Protein AF-A0A7W0TTX0-F1 (afdb_monomer_lite)

pLDDT: mean 85.65, std 11.22, range [47.81, 96.69]

Sequence (131 aa):
MADQRVHQLFAQMASGQIGRREFIKGATALGVSASALGLFLKAAPAAAQDATAPLVATPCAGDACGWSGVELTVQCIDDSVKIPWENVREEFEAATGATLNLVLDPIGEAFPKLLNDAATGSNQFDAAMIG

Structure (mmCIF, N/CA/C/O backbone):
data_AF-A0A7W0TTX0-F1
#
_entry.id   AF-A0A7W0TTX0-F1
#
loop_
_atom_site.group_PDB
_atom_site.id
_atom_site.type_symbol
_atom_site.label_atom_id
_atom_site.label_alt_id
_atom_site.label_comp_id
_atom_site.label_asym_id
_atom_site.label_entity_id
_atom_site.label_seq_id
_atom_site.pdbx_PDB_ins_code
_atom_site.Cartn_x
_atom_site.Cartn_y
_atom_site.Cartn_z
_atom_site.occupancy
_atom_site.B_iso_or_equiv
_atom_site.auth_seq_id
_atom_site.auth_comp_id
_atom_site.auth_asym_id
_atom_site.auth_atom_id
_atom_site.pdbx_PDB_model_num
ATOM 1 N N . MET A 1 1 ? 25.657 6.335 -41.012 1.00 49.25 1 MET A N 1
ATOM 2 C CA . MET A 1 1 ? 25.005 5.009 -40.998 1.00 49.25 1 MET A CA 1
ATOM 3 C C . MET A 1 1 ? 25.338 4.373 -39.669 1.00 49.25 1 MET A C 1
ATOM 5 O O . MET A 1 1 ? 26.518 4.208 -39.392 1.00 49.25 1 MET A O 1
ATOM 9 N N . ALA A 1 2 ? 24.349 4.135 -38.811 1.00 59.84 2 ALA A N 1
ATOM 10 C CA . ALA A 1 2 ? 24.598 3.397 -37.581 1.00 59.84 2 ALA A CA 1
ATOM 11 C C . ALA A 1 2 ? 24.935 1.939 -37.942 1.00 59.84 2 ALA A C 1
ATOM 13 O O . ALA A 1 2 ? 24.366 1.365 -38.870 1.00 59.84 2 ALA A O 1
ATOM 14 N N . ASP A 1 3 ? 25.949 1.401 -37.276 1.00 78.88 3 ASP A N 1
ATOM 15 C CA . ASP A 1 3 ? 26.506 0.074 -37.520 1.00 78.88 3 ASP A CA 1
ATOM 16 C C . ASP A 1 3 ? 25.417 -1.006 -37.370 1.00 78.88 3 ASP A C 1
ATOM 18 O O . ASP A 1 3 ? 24.689 -1.020 -36.372 1.00 78.88 3 ASP A O 1
ATOM 22 N N . GLN A 1 4 ? 25.295 -1.921 -38.341 1.00 84.06 4 GLN A N 1
ATOM 23 C CA . GLN A 1 4 ? 24.313 -3.018 -38.299 1.00 84.06 4 GLN A CA 1
ATOM 24 C C . GLN A 1 4 ? 24.405 -3.839 -37.005 1.00 84.06 4 GLN A C 1
ATOM 26 O O . GLN A 1 4 ? 23.388 -4.320 -36.507 1.00 84.06 4 GLN A O 1
ATOM 31 N N . ARG A 1 5 ? 25.599 -3.947 -36.417 1.00 87.50 5 ARG A N 1
ATOM 32 C CA . ARG A 1 5 ? 25.845 -4.673 -35.166 1.00 87.50 5 ARG A CA 1
ATOM 33 C C . ARG A 1 5 ? 25.203 -3.983 -33.964 1.00 87.50 5 ARG A C 1
ATOM 35 O O . ARG A 1 5 ? 24.673 -4.648 -33.080 1.00 87.50 5 ARG A O 1
ATOM 42 N N . VAL A 1 6 ? 25.180 -2.650 -33.950 1.00 87.38 6 VAL A N 1
ATOM 43 C CA . VAL A 1 6 ? 24.526 -1.867 -32.888 1.00 87.38 6 VAL A CA 1
ATOM 44 C C . VAL A 1 6 ? 23.008 -2.002 -32.988 1.00 87.38 6 VAL A C 1
ATOM 46 O O . VAL A 1 6 ? 22.338 -2.172 -31.972 1.00 87.38 6 VAL A O 1
ATOM 49 N N . HIS A 1 7 ? 22.464 -2.009 -34.208 1.00 88.25 7 HIS A N 1
ATOM 50 C CA . HIS A 1 7 ? 21.040 -2.262 -34.432 1.00 88.25 7 HIS A CA 1
ATOM 51 C C . HIS A 1 7 ? 20.617 -3.674 -34.013 1.00 88.25 7 HIS A C 1
ATOM 53 O O . HIS A 1 7 ? 19.546 -3.832 -33.432 1.00 88.25 7 HIS A O 1
ATOM 59 N N . GLN A 1 8 ? 21.457 -4.685 -34.249 1.00 90.38 8 GLN A N 1
ATOM 60 C CA . GLN A 1 8 ? 21.207 -6.049 -33.779 1.00 90.38 8 GLN A CA 1
ATOM 61 C C . GLN A 1 8 ? 21.207 -6.138 -32.250 1.00 90.38 8 GLN A C 1
ATOM 63 O O . GLN A 1 8 ? 20.272 -6.697 -31.684 1.00 90.38 8 GLN A O 1
ATOM 68 N N . LEU A 1 9 ? 22.191 -5.533 -31.575 1.00 90.25 9 LEU A N 1
ATOM 69 C CA . LEU A 1 9 ? 22.214 -5.466 -30.109 1.00 90.25 9 LEU A CA 1
ATOM 70 C C . LEU A 1 9 ? 20.982 -4.742 -29.553 1.00 90.25 9 LEU A C 1
ATOM 72 O O . LEU A 1 9 ? 20.397 -5.177 -28.565 1.00 90.25 9 LEU A O 1
ATOM 76 N N . PHE A 1 10 ? 20.556 -3.656 -30.200 1.00 89.50 10 PHE A N 1
ATOM 77 C CA . PHE A 1 10 ? 19.339 -2.951 -29.812 1.00 89.50 10 PHE A CA 1
ATOM 78 C C . PHE A 1 10 ? 18.087 -3.820 -30.001 1.00 89.50 10 PHE A C 1
ATOM 80 O O . PHE A 1 10 ? 17.252 -3.868 -29.105 1.00 89.50 10 PHE A O 1
ATOM 87 N N . ALA A 1 11 ? 17.966 -4.553 -31.112 1.00 88.00 11 ALA A N 1
ATOM 88 C CA . ALA A 1 11 ? 16.847 -5.468 -31.349 1.00 88.00 11 ALA A CA 1
ATOM 89 C C . ALA A 1 11 ? 16.814 -6.635 -30.342 1.00 88.00 11 ALA A C 1
ATOM 91 O O . ALA A 1 11 ? 15.743 -7.008 -29.862 1.00 88.00 11 ALA A O 1
ATOM 92 N N . GLN A 1 12 ? 17.976 -7.178 -29.968 1.00 87.88 12 GLN A N 1
ATOM 93 C CA . GLN A 1 12 ? 18.096 -8.189 -28.911 1.00 87.88 12 GLN A CA 1
ATOM 94 C C . GLN A 1 12 ? 17.672 -7.631 -27.547 1.00 87.88 12 GLN A C 1
ATOM 96 O O . GLN A 1 12 ? 16.969 -8.301 -26.795 1.00 87.88 12 GLN A O 1
ATOM 101 N N . MET A 1 13 ? 18.049 -6.387 -27.233 1.00 88.94 13 MET A N 1
ATOM 102 C CA . MET A 1 13 ? 17.619 -5.728 -25.997 1.00 88.94 13 MET A CA 1
ATOM 103 C C . MET A 1 13 ? 16.110 -5.450 -26.008 1.00 88.94 13 MET A C 1
ATOM 105 O O . MET A 1 13 ? 15.425 -5.719 -25.027 1.00 88.94 13 MET A O 1
ATOM 109 N N . ALA A 1 14 ? 15.574 -4.944 -27.120 1.00 84.81 14 ALA A N 1
ATOM 110 C CA . ALA A 1 14 ? 14.157 -4.616 -27.265 1.00 84.81 14 ALA A CA 1
ATOM 111 C C . ALA A 1 14 ? 13.244 -5.855 -27.235 1.00 84.81 14 ALA A C 1
ATOM 113 O O . ALA A 1 14 ? 12.092 -5.749 -26.830 1.00 84.81 14 ALA A O 1
ATOM 114 N N . SER A 1 15 ? 13.757 -7.021 -27.637 1.00 84.38 15 SER A N 1
ATOM 115 C CA . SER A 1 15 ? 13.057 -8.312 -27.563 1.00 84.38 15 SER A CA 1
ATOM 116 C C . SER A 1 15 ? 13.260 -9.058 -26.236 1.00 84.38 15 SER A C 1
ATOM 118 O O . SE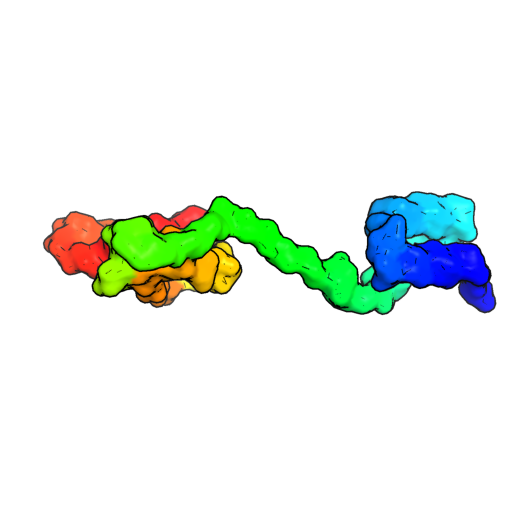R A 1 15 ? 12.756 -10.167 -26.086 1.00 84.38 15 SER A O 1
ATOM 120 N N . GLY A 1 16 ? 14.001 -8.482 -25.280 1.00 82.31 16 GLY A N 1
ATOM 121 C CA . GLY A 1 16 ? 14.261 -9.089 -23.970 1.00 82.31 16 GLY A CA 1
ATOM 122 C C . GLY A 1 16 ? 15.296 -10.222 -23.972 1.00 82.31 16 GLY A C 1
ATOM 123 O O . GLY A 1 16 ? 15.497 -10.863 -22.945 1.00 82.31 16 GLY A O 1
ATOM 124 N N . GLN A 1 17 ? 15.980 -10.470 -25.093 1.00 83.69 17 GLN A N 1
ATOM 125 C CA . GLN A 1 17 ? 17.017 -11.505 -25.199 1.00 83.69 17 GLN A CA 1
ATOM 126 C C . GLN A 1 17 ? 18.303 -11.135 -24.448 1.00 83.69 17 GLN A C 1
ATOM 128 O O . GLN A 1 17 ? 19.036 -12.019 -24.008 1.00 83.69 17 GLN A O 1
ATOM 133 N N . ILE A 1 18 ? 18.586 -9.836 -24.301 1.00 86.81 18 ILE A N 1
ATOM 134 C CA . ILE A 1 18 ? 19.699 -9.319 -23.496 1.00 86.81 18 ILE A CA 1
ATOM 135 C C . ILE A 1 18 ? 19.232 -8.176 -22.593 1.00 86.81 18 ILE A C 1
ATOM 137 O O . ILE A 1 18 ? 18.342 -7.402 -22.946 1.00 86.81 18 ILE A O 1
ATOM 141 N N . GLY A 1 19 ? 19.870 -8.039 -21.431 1.00 83.62 19 GLY A N 1
ATOM 142 C CA . GLY A 1 19 ? 19.617 -6.934 -20.513 1.00 83.62 19 GLY A CA 1
ATOM 143 C C . GLY A 1 19 ? 20.248 -5.614 -20.969 1.00 83.62 19 GLY A C 1
ATOM 144 O O . GLY A 1 19 ? 21.149 -5.562 -21.811 1.00 83.62 19 GLY A O 1
ATOM 145 N N . ARG A 1 20 ? 19.820 -4.507 -20.346 1.00 87.25 20 ARG A N 1
ATOM 146 C CA . ARG A 1 20 ? 20.392 -3.162 -20.577 1.00 87.25 20 ARG A CA 1
ATOM 147 C C . ARG A 1 20 ? 21.899 -3.114 -20.317 1.00 87.25 20 ARG A C 1
ATOM 149 O O . ARG A 1 20 ? 22.626 -2.404 -21.005 1.00 87.25 20 ARG A O 1
ATOM 156 N N . ARG A 1 21 ? 22.376 -3.866 -19.321 1.00 88.19 21 ARG A N 1
ATOM 157 C CA . ARG A 1 21 ? 23.796 -3.928 -18.951 1.00 88.19 21 ARG A CA 1
ATOM 158 C C . ARG A 1 21 ? 24.620 -4.605 -20.046 1.00 88.19 21 ARG A C 1
ATOM 160 O O . ARG A 1 21 ? 25.693 -4.115 -20.389 1.00 88.19 21 ARG A O 1
ATOM 167 N N . GLU A 1 22 ? 24.113 -5.698 -20.601 1.00 88.44 22 GLU A N 1
ATOM 168 C CA . GLU A 1 22 ? 24.711 -6.449 -21.704 1.00 88.44 22 GLU A CA 1
ATOM 169 C C . GLU A 1 22 ? 24.727 -5.613 -22.990 1.00 88.44 22 GLU A C 1
ATOM 171 O O . GLU A 1 22 ? 25.762 -5.540 -23.652 1.00 88.44 22 GLU A O 1
ATOM 176 N N . PHE A 1 23 ? 23.638 -4.893 -23.283 1.00 90.94 23 PHE A N 1
ATOM 177 C CA . PHE A 1 23 ? 23.583 -3.938 -24.393 1.00 90.94 23 PHE A CA 1
ATOM 178 C C . PHE A 1 23 ? 24.650 -2.843 -24.268 1.00 90.94 23 PHE A C 1
ATOM 180 O O . PHE A 1 23 ? 25.407 -2.623 -25.211 1.00 90.94 23 PHE A O 1
ATOM 187 N N . ILE A 1 24 ? 24.757 -2.186 -23.104 1.00 91.44 24 ILE A N 1
ATOM 188 C CA . ILE A 1 24 ? 25.748 -1.121 -22.876 1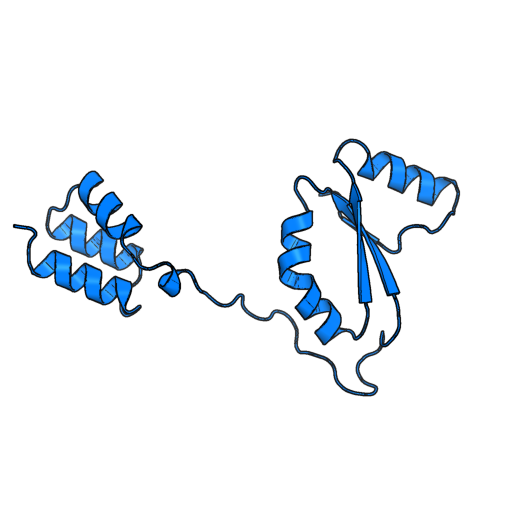.00 91.44 24 ILE A CA 1
ATOM 189 C C . ILE A 1 24 ? 27.166 -1.654 -23.095 1.00 91.44 24 ILE A C 1
ATOM 191 O O . ILE A 1 24 ? 27.939 -1.019 -23.802 1.00 91.44 24 ILE A O 1
ATOM 195 N N . LYS A 1 25 ? 27.497 -2.832 -22.549 1.00 92.94 25 LYS A N 1
ATOM 196 C CA . LYS A 1 25 ? 28.815 -3.463 -22.737 1.00 92.94 25 LYS A CA 1
ATOM 197 C C . LYS A 1 25 ? 29.115 -3.767 -24.207 1.00 92.94 25 LYS A C 1
ATOM 199 O O . LYS A 1 25 ? 30.221 -3.505 -24.670 1.00 92.94 25 LYS A O 1
ATOM 204 N N . GLY A 1 26 ? 28.148 -4.323 -24.938 1.00 90.94 26 GLY A N 1
ATOM 205 C CA . GLY A 1 26 ? 28.317 -4.646 -26.356 1.00 90.94 26 GLY A CA 1
ATOM 206 C C . GLY A 1 26 ? 28.452 -3.396 -27.225 1.00 90.94 26 GLY A C 1
ATOM 207 O O . GLY A 1 26 ? 29.320 -3.322 -28.088 1.00 90.94 26 GLY A O 1
ATOM 208 N N . ALA A 1 27 ? 27.636 -2.378 -26.969 1.00 89.69 27 ALA A N 1
ATOM 209 C CA . ALA A 1 27 ? 27.636 -1.153 -27.750 1.00 89.69 27 ALA A CA 1
ATOM 210 C C . ALA A 1 27 ? 28.865 -0.266 -27.460 1.00 89.69 27 ALA A C 1
ATOM 212 O O . ALA A 1 27 ? 29.419 0.308 -28.397 1.00 89.69 27 ALA A O 1
ATOM 213 N N . THR A 1 28 ? 29.374 -0.209 -26.222 1.00 89.94 28 THR A N 1
ATOM 214 C CA . THR A 1 28 ? 30.660 0.463 -25.948 1.00 89.94 28 THR A CA 1
ATOM 215 C C . THR A 1 28 ? 31.836 -0.258 -26.603 1.00 89.94 28 THR A C 1
ATOM 217 O O . THR A 1 28 ? 32.714 0.407 -27.148 1.00 89.94 28 THR A O 1
ATOM 220 N N . ALA A 1 29 ? 31.835 -1.597 -26.633 1.00 91.88 29 ALA A N 1
ATOM 221 C CA . ALA A 1 29 ? 32.851 -2.380 -27.344 1.00 91.88 29 ALA A CA 1
ATOM 222 C C . ALA A 1 29 ? 32.840 -2.133 -28.866 1.00 91.88 29 ALA A C 1
ATOM 224 O O . ALA A 1 29 ? 33.873 -2.250 -29.521 1.00 91.88 29 ALA A O 1
ATOM 225 N N . LEU A 1 30 ? 31.690 -1.740 -29.423 1.00 90.19 30 LEU A N 1
ATOM 226 C CA . LEU A 1 30 ? 31.536 -1.317 -30.819 1.00 90.19 30 LEU A CA 1
ATOM 227 C C . LEU A 1 30 ? 31.844 0.175 -31.047 1.00 90.19 30 LEU A C 1
ATOM 229 O O . LEU A 1 30 ? 31.660 0.674 -32.155 1.00 90.19 30 LEU A O 1
ATOM 233 N N . GLY A 1 31 ? 32.311 0.895 -30.022 1.00 88.25 31 GLY A N 1
ATOM 234 C CA . GLY A 1 31 ? 32.695 2.304 -30.123 1.00 88.25 31 GLY A CA 1
ATOM 235 C C . GLY A 1 31 ? 31.522 3.288 -30.095 1.00 88.25 31 GLY A C 1
ATOM 236 O O . GLY A 1 31 ? 31.681 4.440 -30.500 1.00 88.25 31 GLY A O 1
ATOM 237 N N . VAL A 1 32 ? 30.341 2.870 -29.629 1.00 90.56 32 VAL A N 1
ATOM 238 C CA . VAL A 1 32 ? 29.184 3.765 -29.485 1.00 90.56 32 VAL A CA 1
ATOM 239 C C . VAL A 1 32 ? 29.425 4.745 -28.337 1.00 90.56 32 VAL A C 1
ATOM 241 O O . VAL A 1 32 ? 29.757 4.353 -27.218 1.00 90.56 32 VAL A O 1
ATOM 244 N N . SER A 1 33 ? 29.231 6.037 -28.606 1.00 88.38 33 SER A N 1
ATOM 245 C CA . SER A 1 33 ? 29.368 7.085 -27.593 1.00 88.38 33 SER A CA 1
ATOM 246 C C . SER A 1 33 ? 28.251 7.025 -26.547 1.00 88.38 33 SER A C 1
ATOM 248 O O . SER A 1 33 ? 27.133 6.588 -26.826 1.00 88.38 33 SER A O 1
ATOM 250 N N . ALA A 1 34 ? 28.517 7.550 -25.349 1.00 85.12 34 ALA A N 1
ATOM 251 C CA . ALA A 1 34 ? 27.524 7.636 -24.275 1.00 85.12 34 ALA A CA 1
ATOM 252 C C . ALA A 1 34 ? 26.242 8.379 -24.700 1.00 85.12 34 ALA A C 1
ATOM 254 O O . ALA A 1 34 ? 25.135 7.976 -24.343 1.00 85.12 34 ALA A O 1
ATOM 255 N N . SER A 1 35 ? 26.374 9.427 -25.518 1.00 84.94 35 SER A N 1
ATOM 256 C CA . SER A 1 35 ? 25.239 10.191 -26.045 1.00 84.94 35 SER A CA 1
ATOM 257 C C . SER A 1 35 ? 24.360 9.348 -26.974 1.00 84.94 35 SER A C 1
ATOM 259 O O . SER A 1 35 ? 23.136 9.398 -26.879 1.00 84.94 35 SER A O 1
ATOM 261 N N . ALA A 1 36 ? 24.973 8.535 -27.840 1.00 84.19 36 ALA A N 1
ATOM 262 C CA . ALA A 1 36 ? 24.248 7.633 -28.730 1.00 84.19 36 ALA A CA 1
ATOM 263 C C . ALA A 1 36 ? 23.602 6.469 -27.960 1.00 84.19 36 ALA A C 1
ATOM 265 O O . ALA A 1 36 ? 22.450 6.133 -28.229 1.00 84.19 36 ALA A O 1
ATOM 266 N N . LEU A 1 37 ? 24.280 5.915 -26.947 1.00 85.69 37 LEU A N 1
ATOM 267 C CA . LEU A 1 37 ? 23.690 4.929 -26.030 1.00 85.69 37 LEU A CA 1
ATOM 268 C C . LEU A 1 37 ? 22.417 5.466 -25.369 1.00 85.69 37 LEU A C 1
ATOM 270 O O . LEU A 1 37 ? 21.415 4.758 -25.312 1.00 85.69 37 LEU A O 1
ATOM 274 N N . GLY A 1 38 ? 22.433 6.725 -24.923 1.00 83.62 38 GLY A N 1
ATOM 275 C CA . GLY A 1 38 ? 21.266 7.375 -24.330 1.00 83.62 38 GLY A CA 1
ATOM 276 C C . GLY A 1 38 ? 20.061 7.450 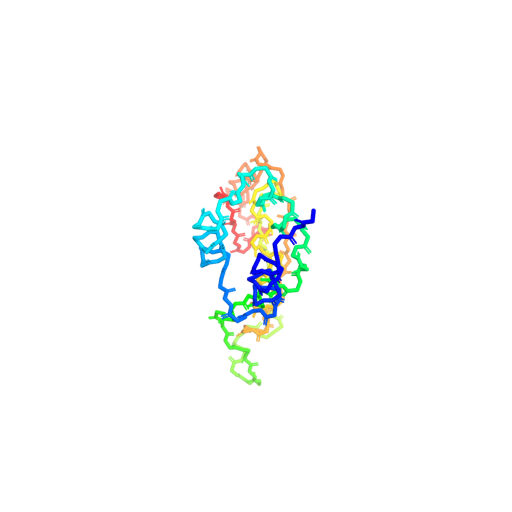-25.273 1.00 83.62 38 GLY A C 1
ATOM 277 O O . GLY A 1 38 ? 18.929 7.285 -24.824 1.00 83.62 38 GLY A O 1
ATOM 278 N N . LEU A 1 39 ? 20.286 7.640 -26.578 1.00 85.69 39 LEU A N 1
ATOM 279 C CA . LEU A 1 39 ? 19.217 7.641 -27.582 1.00 85.69 39 LEU A CA 1
ATOM 280 C C . LEU A 1 39 ? 18.625 6.241 -27.784 1.00 85.69 39 LEU A C 1
ATOM 282 O O . LEU A 1 39 ? 17.405 6.101 -27.806 1.00 85.69 39 LEU A O 1
ATOM 286 N N . PHE A 1 40 ? 19.463 5.202 -27.857 1.00 84.00 40 PHE A N 1
ATOM 287 C CA . PHE A 1 40 ? 18.987 3.817 -27.952 1.00 84.00 40 PHE A CA 1
ATOM 288 C C . PHE A 1 40 ? 18.225 3.384 -26.697 1.00 84.00 40 PHE A C 1
ATOM 290 O O . PHE A 1 40 ? 17.155 2.797 -26.800 1.00 84.00 40 PHE A O 1
ATOM 297 N N . LEU A 1 41 ? 18.722 3.717 -25.506 1.00 83.88 41 LEU A N 1
ATOM 298 C CA . LEU A 1 41 ? 18.052 3.366 -24.252 1.00 83.88 41 LEU A CA 1
ATOM 299 C C . LEU A 1 41 ? 16.696 4.068 -24.095 1.00 83.88 41 LEU A C 1
ATOM 301 O O . LEU A 1 41 ? 15.772 3.463 -23.563 1.00 83.88 41 LEU A O 1
ATOM 305 N N . LYS A 1 42 ? 16.561 5.307 -24.587 1.00 81.25 42 LYS A N 1
ATOM 306 C CA . LYS A 1 42 ? 15.273 6.021 -24.637 1.00 81.25 42 LYS A CA 1
ATOM 307 C C . LYS A 1 42 ? 14.312 5.466 -25.689 1.00 81.25 42 LYS A C 1
ATOM 309 O O . LYS A 1 42 ? 13.108 5.569 -25.507 1.00 81.25 42 LYS A O 1
ATOM 314 N N . ALA A 1 43 ? 14.834 4.916 -26.784 1.00 77.50 43 ALA A N 1
ATOM 315 C CA . ALA A 1 43 ? 14.035 4.320 -27.854 1.00 77.50 43 ALA A CA 1
ATOM 316 C C . ALA A 1 43 ? 13.573 2.886 -27.541 1.00 77.50 43 ALA A C 1
ATOM 318 O O . ALA A 1 43 ? 12.748 2.341 -28.274 1.00 77.50 43 ALA A O 1
ATOM 319 N N . ALA A 1 44 ? 14.110 2.257 -26.490 1.00 67.06 44 ALA A N 1
ATOM 320 C CA . ALA A 1 44 ? 13.671 0.938 -26.057 1.00 67.06 44 ALA A CA 1
ATOM 321 C C . ALA A 1 44 ? 12.188 1.001 -25.639 1.00 67.06 44 ALA A C 1
ATOM 323 O O . ALA A 1 44 ? 11.838 1.845 -24.810 1.00 67.06 44 ALA A O 1
ATOM 324 N N . PRO A 1 45 ? 11.312 0.142 -26.192 1.00 58.53 45 PRO A N 1
ATOM 325 C CA . PRO A 1 45 ? 9.896 0.173 -25.859 1.00 58.53 45 PRO A CA 1
ATOM 326 C C . PRO A 1 45 ? 9.701 -0.099 -24.365 1.00 58.53 45 PRO A C 1
ATOM 328 O O . PRO A 1 45 ? 10.307 -1.015 -23.803 1.00 58.53 45 PRO A O 1
ATOM 331 N N . ALA A 1 46 ? 8.822 0.686 -23.737 1.00 54.69 46 ALA A N 1
ATOM 332 C CA . ALA A 1 46 ? 8.459 0.578 -22.322 1.00 54.69 46 ALA A CA 1
ATOM 333 C C . ALA A 1 46 ? 7.973 -0.828 -21.916 1.00 54.69 46 ALA A C 1
ATOM 335 O O . ALA A 1 46 ? 8.029 -1.165 -20.742 1.00 54.69 46 ALA A O 1
ATOM 336 N N . ALA A 1 47 ? 7.602 -1.680 -22.879 1.00 52.31 47 ALA A N 1
ATOM 337 C CA . ALA A 1 47 ? 7.273 -3.088 -22.659 1.00 52.31 47 ALA A CA 1
ATOM 338 C C . ALA A 1 47 ? 8.409 -3.895 -21.992 1.00 52.31 47 ALA A C 1
ATOM 340 O O . ALA A 1 47 ? 8.138 -4.815 -21.235 1.00 52.31 47 ALA A O 1
ATOM 341 N N . ALA A 1 48 ? 9.685 -3.535 -22.196 1.00 47.81 48 ALA A N 1
ATOM 342 C CA . ALA A 1 48 ? 10.807 -4.164 -21.478 1.00 47.81 48 ALA A CA 1
ATOM 343 C C . ALA A 1 48 ? 11.000 -3.622 -20.042 1.00 47.81 48 ALA A C 1
ATOM 345 O O . ALA A 1 48 ? 11.894 -4.065 -19.321 1.00 47.81 48 ALA A O 1
ATOM 346 N N . GLN A 1 49 ? 10.205 -2.627 -19.637 1.00 51.41 49 GLN A N 1
ATOM 347 C CA . GLN A 1 49 ? 10.077 -2.155 -18.254 1.00 51.41 49 GLN A CA 1
ATOM 348 C C . GLN A 1 49 ? 8.793 -2.644 -17.590 1.00 51.41 49 GLN A C 1
ATOM 350 O O . GLN A 1 49 ? 8.608 -2.380 -16.407 1.00 51.41 49 GLN A O 1
ATOM 355 N N . ASP A 1 50 ? 7.959 -3.379 -18.323 1.00 50.12 50 ASP A N 1
ATOM 356 C CA . ASP A 1 50 ? 6.749 -4.015 -17.819 1.00 50.12 50 ASP A CA 1
ATOM 357 C C . ASP A 1 50 ? 7.131 -5.332 -17.128 1.00 50.12 50 ASP A C 1
ATOM 359 O O . ASP A 1 50 ? 6.735 -6.435 -17.500 1.00 50.12 50 ASP A O 1
ATOM 363 N N . ALA A 1 51 ? 8.027 -5.231 -16.146 1.00 56.97 51 ALA A N 1
ATOM 364 C CA . ALA A 1 51 ? 8.179 -6.296 -15.179 1.00 56.97 51 ALA A CA 1
ATOM 365 C C . ALA A 1 51 ? 6.908 -6.254 -14.335 1.00 56.97 51 ALA A C 1
ATOM 367 O O . ALA A 1 51 ? 6.789 -5.396 -13.461 1.00 56.97 51 ALA A O 1
ATOM 368 N N . THR A 1 52 ? 5.950 -7.140 -14.623 1.00 61.62 52 THR A N 1
ATOM 369 C CA . THR A 1 52 ? 4.839 -7.407 -13.707 1.00 61.62 52 THR A CA 1
ATOM 370 C C . THR A 1 52 ? 5.443 -7.567 -12.318 1.00 61.62 52 THR A C 1
ATOM 372 O O . THR A 1 52 ? 6.350 -8.389 -12.137 1.00 61.62 52 THR A O 1
ATOM 375 N N . ALA A 1 53 ? 5.026 -6.718 -11.375 1.00 63.28 53 ALA A N 1
ATOM 376 C CA . ALA A 1 53 ? 5.554 -6.771 -10.023 1.00 63.28 53 ALA A CA 1
ATOM 377 C C . ALA A 1 53 ? 5.375 -8.206 -9.498 1.00 63.28 53 ALA A C 1
ATOM 379 O O . ALA A 1 53 ? 4.312 -8.800 -9.709 1.00 63.28 53 ALA A O 1
ATOM 380 N N . PRO A 1 54 ? 6.417 -8.816 -8.910 1.00 67.88 54 PRO A N 1
ATOM 381 C CA . PRO A 1 54 ? 6.290 -10.163 -8.391 1.00 67.88 54 PRO A CA 1
ATOM 382 C C . PRO A 1 54 ? 5.238 -10.156 -7.283 1.00 67.88 54 PRO A C 1
ATOM 384 O O . PRO A 1 54 ? 5.356 -9.374 -6.342 1.00 67.88 54 PRO A O 1
ATOM 387 N N . LEU A 1 55 ? 4.247 -11.041 -7.399 1.00 72.56 55 LEU A N 1
ATOM 388 C CA . LEU A 1 55 ? 3.293 -11.285 -6.322 1.00 72.56 55 LEU A CA 1
ATOM 389 C C . LEU A 1 55 ? 4.071 -11.744 -5.083 1.00 72.56 55 LEU A C 1
ATOM 391 O O . LEU A 1 55 ? 4.840 -12.709 -5.132 1.00 72.56 55 LEU A O 1
ATOM 395 N N . VAL A 1 56 ? 3.885 -11.026 -3.988 1.00 76.25 56 VAL A N 1
ATOM 396 C CA . VAL A 1 56 ? 4.430 -11.295 -2.658 1.00 76.25 56 VAL A CA 1
ATOM 397 C C . VAL A 1 56 ? 3.473 -12.124 -1.793 1.00 76.25 56 VAL A C 1
ATOM 399 O O . VAL A 1 56 ? 3.920 -12.728 -0.817 1.00 76.25 56 VAL A O 1
ATOM 402 N N . ALA A 1 57 ? 2.196 -12.228 -2.165 1.00 83.19 57 ALA A N 1
ATOM 403 C CA . ALA A 1 57 ? 1.169 -13.006 -1.487 1.00 83.19 57 ALA A CA 1
ATOM 404 C C . ALA A 1 57 ? 0.261 -13.767 -2.471 1.00 83.19 57 ALA A C 1
ATOM 406 O O . ALA A 1 57 ? 0.008 -13.352 -3.601 1.00 83.19 57 ALA A O 1
ATOM 407 N N . THR A 1 58 ? -0.244 -14.921 -2.024 1.00 85.19 58 THR A N 1
ATOM 408 C CA . THR A 1 58 ? -1.253 -15.689 -2.771 1.00 85.19 58 THR A CA 1
ATOM 409 C C . THR A 1 58 ? -2.652 -15.240 -2.345 1.00 85.19 58 THR A C 1
ATOM 411 O O . THR A 1 58 ? -2.875 -15.089 -1.143 1.00 85.19 58 THR A O 1
ATOM 414 N N . PRO A 1 59 ? -3.599 -15.041 -3.285 1.00 88.25 59 PRO A N 1
ATOM 415 C CA . PRO A 1 59 ? -4.983 -14.740 -2.940 1.00 88.25 59 PRO A CA 1
ATOM 416 C C . PRO A 1 59 ? -5.591 -15.816 -2.038 1.00 88.25 59 PRO A C 1
ATOM 418 O O . PRO A 1 59 ? -5.383 -17.013 -2.264 1.00 88.25 59 PRO A O 1
ATOM 421 N N . CYS A 1 60 ? -6.360 -15.402 -1.036 1.00 87.62 60 CYS A N 1
ATOM 422 C CA . CYS A 1 60 ? -7.119 -16.327 -0.205 1.00 87.62 60 CYS A CA 1
ATOM 423 C C . CYS A 1 60 ? -8.409 -16.760 -0.926 1.00 87.62 60 CYS A C 1
ATOM 425 O O . CYS A 1 60 ? -8.863 -16.120 -1.876 1.00 87.62 60 CYS A O 1
ATOM 427 N N . ALA A 1 61 ? -9.017 -17.867 -0.488 1.00 83.06 61 ALA A N 1
ATOM 428 C CA . ALA A 1 61 ? -10.293 -18.335 -1.026 1.00 83.06 61 ALA A CA 1
ATOM 429 C C . ALA A 1 61 ? -11.173 -18.969 0.061 1.00 83.06 61 ALA A C 1
ATOM 431 O O . ALA A 1 61 ? -10.690 -19.740 0.893 1.00 83.06 61 ALA A O 1
ATOM 432 N N . GLY A 1 62 ? -12.478 -18.682 0.012 1.00 74.94 62 GLY A N 1
ATOM 433 C CA . GLY A 1 62 ? -13.470 -19.228 0.943 1.00 74.94 62 GLY A CA 1
ATOM 434 C C . GLY A 1 62 ? -13.162 -18.881 2.402 1.00 74.94 62 GLY A C 1
ATOM 435 O O . GLY A 1 62 ? -12.687 -17.787 2.700 1.00 74.94 62 GLY A O 1
ATOM 436 N N . ASP A 1 63 ? -13.373 -19.839 3.302 1.00 71.38 63 ASP A N 1
ATOM 437 C CA . ASP A 1 63 ? -13.168 -19.666 4.748 1.00 71.38 63 ASP A CA 1
ATOM 438 C C . ASP A 1 63 ? -11.693 -19.434 5.146 1.00 71.38 63 ASP A C 1
ATOM 440 O O . ASP A 1 63 ? -11.399 -19.154 6.306 1.00 71.38 63 ASP A O 1
ATOM 444 N N . ALA A 1 64 ? -10.748 -19.534 4.199 1.00 73.25 64 ALA A N 1
ATOM 445 C CA . ALA A 1 64 ? -9.345 -19.193 4.429 1.00 73.25 64 ALA A CA 1
ATOM 446 C C . ALA A 1 64 ? -9.089 -17.671 4.446 1.00 73.25 64 ALA A C 1
ATOM 448 O O . ALA A 1 64 ? -8.043 -17.238 4.932 1.00 73.25 64 ALA A O 1
ATOM 449 N N . CYS A 1 65 ? -10.025 -16.856 3.944 1.00 83.06 65 CYS A N 1
ATOM 450 C CA . CYS A 1 65 ? -9.960 -15.396 4.028 1.00 83.06 65 CYS A CA 1
ATOM 451 C C . CYS A 1 65 ? -10.400 -14.919 5.420 1.00 83.06 65 CYS A C 1
ATOM 453 O O . CYS A 1 65 ? -11.538 -14.494 5.618 1.00 83.06 65 CYS A O 1
ATOM 455 N N . GLY A 1 66 ? -9.495 -14.996 6.400 1.00 82.38 66 GLY A N 1
ATOM 456 C CA . GLY A 1 66 ? -9.794 -14.705 7.811 1.00 82.38 66 GLY A CA 1
ATOM 457 C C . GLY A 1 66 ? -10.278 -13.280 8.113 1.00 82.38 66 GLY A C 1
ATOM 458 O O . GLY A 1 66 ? -10.757 -13.036 9.217 1.00 82.38 66 GLY A O 1
ATOM 459 N N . TRP A 1 67 ? -10.177 -12.359 7.150 1.00 90.44 67 TRP A N 1
ATOM 460 C CA . TRP A 1 67 ? -10.574 -10.954 7.287 1.00 90.44 67 TRP A CA 1
ATOM 461 C C . TRP A 1 67 ? -11.672 -10.550 6.293 1.00 90.44 67 TRP A C 1
ATOM 463 O O . TRP A 1 67 ? -11.906 -9.363 6.077 1.00 90.44 67 TRP A O 1
ATOM 473 N N . SER A 1 68 ? -12.358 -11.526 5.688 1.00 91.19 68 SER A N 1
ATOM 474 C CA . SER A 1 68 ? -13.453 -11.272 4.748 1.00 91.19 68 SER A CA 1
ATOM 475 C C . SER A 1 68 ? -14.528 -10.370 5.361 1.00 91.19 68 SER A C 1
ATOM 477 O O . SER A 1 68 ? -15.125 -10.709 6.382 1.00 91.19 68 SER A O 1
ATOM 479 N N . GLY A 1 69 ? -14.812 -9.243 4.704 1.00 88.06 69 GLY A N 1
ATOM 480 C CA . GLY A 1 69 ? -15.821 -8.272 5.146 1.00 88.06 69 GLY A CA 1
ATOM 481 C C . GLY A 1 69 ? -15.363 -7.327 6.261 1.00 88.06 69 GLY A C 1
ATOM 482 O O . GLY A 1 69 ? -16.178 -6.556 6.763 1.00 88.06 69 GLY A O 1
ATOM 483 N N . VAL A 1 70 ? -14.086 -7.371 6.649 1.00 93.75 70 VAL A N 1
ATOM 484 C CA . VAL A 1 70 ? -13.479 -6.378 7.541 1.00 93.75 70 VAL A CA 1
ATOM 485 C C . VAL A 1 70 ? -12.994 -5.194 6.711 1.00 93.75 70 VAL A C 1
ATOM 487 O O . VAL A 1 70 ? -12.255 -5.369 5.742 1.00 93.75 70 VAL A O 1
ATOM 490 N N . GLU A 1 71 ? -13.382 -3.987 7.111 1.00 95.56 71 GLU A N 1
ATOM 491 C CA . GLU A 1 71 ? -12.801 -2.749 6.595 1.00 95.56 71 GLU A CA 1
ATOM 492 C C . GLU A 1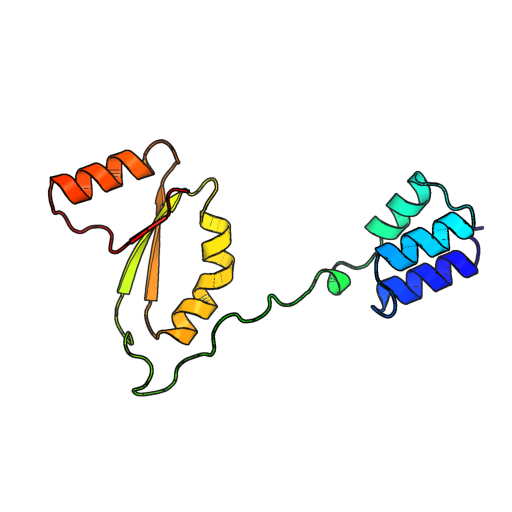 71 ? -11.688 -2.286 7.535 1.00 95.56 71 GLU A C 1
ATOM 494 O O . GLU A 1 71 ? -11.892 -2.213 8.745 1.00 95.56 71 GLU A O 1
ATOM 499 N N . LEU A 1 72 ? -10.517 -1.986 6.977 1.00 95.31 72 LEU A N 1
ATOM 500 C CA . LEU A 1 72 ? -9.355 -1.486 7.706 1.00 95.31 72 LEU A CA 1
ATOM 501 C C . LEU A 1 72 ? -9.048 -0.062 7.253 1.00 95.31 72 LEU A C 1
ATOM 503 O O . LEU A 1 72 ? -8.785 0.175 6.073 1.00 95.31 72 LEU A O 1
ATOM 507 N N . THR A 1 73 ? -9.039 0.881 8.186 1.00 96.69 73 THR A N 1
ATOM 508 C CA . THR A 1 73 ? -8.699 2.281 7.935 1.00 96.69 73 THR A CA 1
ATOM 509 C C . THR A 1 73 ? -7.233 2.526 8.266 1.00 96.69 73 THR A C 1
ATOM 511 O O . THR A 1 73 ? -6.823 2.471 9.424 1.00 96.69 73 THR A O 1
ATOM 514 N N . VAL A 1 74 ? -6.426 2.809 7.245 1.00 95.38 74 VAL A N 1
ATOM 515 C CA . VAL A 1 74 ? -4.980 2.997 7.378 1.00 95.38 74 VAL A CA 1
ATOM 516 C C . VAL A 1 74 ? -4.595 4.425 7.024 1.00 95.38 74 VAL A C 1
ATOM 518 O O . VAL A 1 74 ? -4.852 4.900 5.919 1.00 95.38 74 VAL A O 1
ATOM 521 N N . GLN A 1 75 ? -3.932 5.107 7.952 1.00 95.75 75 GLN A N 1
ATOM 522 C CA . GLN A 1 75 ? -3.356 6.422 7.698 1.00 95.75 75 GLN A CA 1
ATOM 523 C C . GLN A 1 75 ? -2.016 6.287 6.963 1.00 95.75 75 GLN A C 1
ATOM 525 O O . GLN A 1 75 ? -1.159 5.492 7.362 1.00 95.75 75 GLN A O 1
ATOM 530 N N . CYS A 1 76 ? -1.781 7.097 5.932 1.00 94.44 76 CYS A N 1
ATOM 531 C CA . CYS A 1 76 ? -0.458 7.219 5.327 1.00 94.44 76 CYS A CA 1
ATOM 532 C C . CYS A 1 76 ? -0.144 8.639 4.853 1.00 94.44 76 CYS A C 1
ATOM 534 O O . CYS A 1 76 ? -1.036 9.446 4.593 1.00 94.44 76 CYS A O 1
ATOM 536 N N . ILE A 1 77 ? 1.150 8.926 4.710 1.00 93.38 77 ILE A N 1
ATOM 537 C CA . ILE A 1 77 ? 1.623 10.202 4.169 1.00 93.38 77 ILE A CA 1
ATOM 538 C C . ILE A 1 77 ? 1.399 10.234 2.650 1.00 93.38 77 ILE A C 1
ATOM 540 O O . ILE A 1 77 ? 1.950 9.396 1.929 1.00 93.38 77 ILE A O 1
ATOM 544 N N . ASP A 1 78 ? 0.644 11.221 2.164 1.00 90.75 78 ASP A N 1
ATOM 545 C CA . ASP A 1 78 ? 0.335 11.384 0.732 1.00 90.75 78 ASP A CA 1
ATOM 546 C C . ASP A 1 78 ? 1.610 11.602 -0.105 1.00 90.75 78 ASP A C 1
ATOM 548 O O . ASP A 1 78 ? 1.812 10.962 -1.135 1.00 90.75 78 ASP A O 1
ATOM 552 N N . ASP A 1 79 ? 2.524 12.435 0.400 1.00 83.06 79 ASP A N 1
ATOM 553 C CA . ASP A 1 79 ? 3.707 12.903 -0.334 1.00 83.06 79 ASP A CA 1
ATOM 554 C C . ASP A 1 79 ? 4.799 11.838 -0.555 1.00 83.06 79 ASP A C 1
ATOM 556 O O . ASP A 1 79 ? 5.629 11.988 -1.454 1.00 83.06 79 ASP A O 1
ATOM 560 N N . SER A 1 80 ? 4.854 10.784 0.268 1.00 80.50 80 SER A N 1
ATOM 561 C CA . SER A 1 80 ? 5.972 9.821 0.245 1.00 80.50 80 SER A CA 1
ATOM 562 C C . SER A 1 80 ? 5.578 8.352 0.382 1.00 80.50 80 SER A C 1
ATOM 564 O O . SER A 1 80 ? 6.301 7.490 -0.116 1.00 80.50 80 SER A O 1
ATOM 566 N N . VAL A 1 81 ? 4.445 8.043 1.018 1.00 85.81 81 VAL A N 1
ATOM 567 C CA . VAL A 1 81 ? 4.100 6.670 1.441 1.00 85.81 81 VAL A CA 1
ATOM 568 C C . VAL A 1 81 ? 2.906 6.095 0.680 1.00 85.81 81 VAL A C 1
ATOM 570 O O . VAL A 1 81 ? 2.692 4.884 0.667 1.00 85.81 81 VAL A O 1
ATOM 573 N N . LYS A 1 82 ? 2.150 6.936 -0.024 1.00 87.06 82 LYS A N 1
ATOM 574 C CA . LYS A 1 82 ? 0.997 6.510 -0.821 1.00 87.06 82 LYS A CA 1
ATOM 575 C C . LYS A 1 82 ? 1.339 5.513 -1.930 1.00 87.06 82 LYS A C 1
ATOM 577 O O . LYS A 1 82 ? 0.620 4.535 -2.106 1.00 87.06 82 LYS A O 1
ATOM 582 N N . ILE A 1 83 ? 2.431 5.743 -2.662 1.00 87.69 83 ILE A N 1
ATOM 583 C CA . ILE A 1 83 ? 2.792 4.940 -3.844 1.00 87.69 83 ILE A CA 1
ATOM 584 C C . ILE A 1 83 ? 2.930 3.441 -3.504 1.00 87.69 83 ILE A C 1
ATOM 586 O O . ILE A 1 83 ? 2.352 2.622 -4.217 1.00 87.69 83 ILE A O 1
ATOM 590 N N . PRO A 1 84 ? 3.645 3.036 -2.431 1.00 85.94 84 PRO A N 1
ATOM 591 C CA . PRO A 1 84 ? 3.644 1.648 -1.976 1.00 85.94 84 PRO A CA 1
ATOM 592 C C . PRO A 1 84 ? 2.247 1.045 -1.824 1.00 85.94 84 PRO A C 1
ATOM 594 O O . PRO A 1 84 ? 2.015 -0.051 -2.327 1.00 85.94 84 PRO A O 1
ATOM 597 N N . TRP A 1 85 ? 1.313 1.761 -1.192 1.00 89.12 85 TRP A N 1
ATOM 598 C CA . TRP A 1 85 ? -0.051 1.277 -1.002 1.00 89.12 85 TRP A CA 1
ATOM 599 C C . TRP A 1 85 ? -0.818 1.130 -2.312 1.00 89.12 85 TRP A C 1
ATOM 601 O O . TRP A 1 85 ? -1.514 0.137 -2.487 1.00 89.12 85 TRP A O 1
ATOM 611 N N . GLU A 1 86 ? -0.682 2.075 -3.243 1.00 86.19 86 GLU A N 1
ATOM 612 C CA . GLU A 1 86 ? -1.315 1.974 -4.566 1.00 86.19 86 GLU A CA 1
ATOM 613 C C . GLU A 1 86 ? -0.861 0.725 -5.328 1.00 86.19 86 GLU A C 1
ATOM 615 O O . GLU A 1 86 ? -1.662 0.110 -6.023 1.00 86.19 86 GLU A O 1
ATOM 620 N N . ASN A 1 87 ? 0.394 0.309 -5.145 1.00 86.00 87 ASN A N 1
ATOM 621 C CA . ASN A 1 87 ? 0.943 -0.859 -5.829 1.00 86.00 87 ASN A CA 1
ATOM 622 C C . ASN A 1 87 ? 0.514 -2.198 -5.217 1.00 86.00 87 ASN A C 1
ATOM 624 O O . ASN A 1 87 ? 0.458 -3.188 -5.938 1.00 86.00 87 ASN A O 1
ATOM 628 N N . VAL A 1 88 ? 0.269 -2.256 -3.902 1.00 88.94 88 VAL A N 1
ATOM 629 C CA . VAL A 1 88 ? 0.039 -3.532 -3.192 1.00 88.94 88 VAL A CA 1
ATOM 630 C C . VAL A 1 88 ? -1.372 -3.688 -2.637 1.00 88.94 88 VAL A C 1
ATOM 632 O O . VAL A 1 88 ? -1.687 -4.754 -2.116 1.00 88.94 88 VAL A O 1
ATOM 635 N N . ARG A 1 89 ? -2.231 -2.662 -2.725 1.00 90.50 89 ARG A N 1
ATOM 636 C CA . ARG A 1 89 ? -3.590 -2.712 -2.163 1.00 90.50 89 ARG A CA 1
ATOM 637 C C . ARG A 1 89 ? -4.386 -3.881 -2.724 1.00 90.50 89 ARG A C 1
ATOM 639 O O . ARG A 1 89 ? -4.877 -4.687 -1.947 1.00 90.50 89 ARG A O 1
ATOM 646 N N . GLU A 1 90 ? -4.495 -3.979 -4.047 1.00 89.94 90 GLU A N 1
ATOM 647 C CA . GLU A 1 90 ? -5.291 -5.033 -4.691 1.00 89.94 90 GLU A CA 1
ATOM 648 C C . GLU A 1 90 ? -4.796 -6.426 -4.289 1.00 89.94 90 GLU A C 1
ATOM 650 O O . GLU A 1 90 ? -5.584 -7.323 -3.999 1.00 89.94 90 GLU A O 1
ATOM 655 N N . GLU A 1 91 ? -3.475 -6.591 -4.208 1.00 90.50 91 GLU A N 1
ATOM 656 C CA . GLU A 1 91 ? -2.856 -7.841 -3.787 1.00 90.50 91 GLU A CA 1
ATOM 657 C C . GLU A 1 91 ? -3.141 -8.159 -2.312 1.00 90.50 91 GLU A C 1
ATOM 659 O O . GLU A 1 91 ? -3.481 -9.294 -1.979 1.00 90.50 91 GLU A O 1
ATOM 664 N N . PHE A 1 92 ? -3.051 -7.163 -1.428 1.00 91.12 92 PHE A N 1
ATOM 665 C CA . PHE A 1 92 ? -3.369 -7.311 -0.010 1.00 91.12 92 PHE A CA 1
ATOM 666 C C . PHE A 1 92 ? -4.841 -7.676 0.211 1.00 91.12 92 PHE A C 1
ATOM 668 O O . PHE A 1 92 ? -5.141 -8.595 0.976 1.00 91.12 92 PHE A O 1
ATOM 675 N N . GLU A 1 93 ? -5.762 -6.983 -0.458 1.00 93.00 93 GLU A N 1
ATOM 676 C CA . GLU A 1 93 ? -7.200 -7.240 -0.353 1.00 93.00 93 GLU A CA 1
ATOM 677 C C . GLU A 1 93 ? -7.534 -8.643 -0.876 1.00 93.00 93 GLU A C 1
ATOM 679 O O . GLU A 1 93 ? -8.235 -9.403 -0.209 1.00 93.00 93 GLU A O 1
ATOM 684 N N . ALA A 1 94 ? -6.937 -9.059 -1.998 1.00 90.88 94 ALA A N 1
ATOM 685 C CA . ALA A 1 94 ? -7.093 -10.413 -2.524 1.00 90.88 94 ALA A CA 1
ATOM 686 C C . ALA A 1 94 ? -6.503 -11.492 -1.596 1.00 90.88 94 ALA A C 1
ATOM 688 O O . ALA A 1 94 ? -7.051 -12.590 -1.491 1.00 90.88 94 ALA A O 1
ATOM 689 N N . ALA A 1 95 ? -5.384 -11.210 -0.926 1.00 91.38 95 ALA A N 1
ATOM 690 C CA . ALA A 1 95 ? -4.717 -12.153 -0.027 1.00 91.38 95 ALA A CA 1
ATOM 691 C C . ALA A 1 95 ? -5.401 -12.295 1.340 1.00 91.38 95 ALA A C 1
ATOM 693 O O . ALA A 1 95 ? -5.235 -13.320 2.000 1.00 91.38 95 ALA A O 1
ATOM 694 N N . THR A 1 96 ? -6.153 -11.287 1.785 1.00 91.12 96 THR A N 1
ATOM 695 C CA . THR A 1 96 ? -6.733 -11.253 3.141 1.00 91.12 96 THR A CA 1
ATOM 696 C C . THR A 1 96 ? -8.259 -11.336 3.160 1.00 91.12 96 THR A C 1
ATOM 698 O O . THR A 1 96 ? -8.833 -11.843 4.128 1.00 91.12 96 THR A O 1
ATOM 701 N N . GLY A 1 97 ? -8.916 -10.855 2.102 1.00 92.00 97 GLY A N 1
ATOM 702 C CA . GLY A 1 97 ? -10.358 -10.620 2.041 1.00 92.00 97 GLY A CA 1
ATOM 703 C C . GLY A 1 97 ? -10.811 -9.325 2.730 1.00 92.00 97 GLY A C 1
ATOM 704 O O . GLY A 1 97 ? -12.006 -9.026 2.715 1.00 92.00 97 GLY A O 1
ATOM 705 N N . ALA A 1 98 ? -9.893 -8.567 3.338 1.00 94.12 98 ALA A N 1
ATOM 706 C CA . ALA A 1 98 ? -10.196 -7.263 3.919 1.00 94.12 98 ALA A CA 1
ATOM 707 C C . ALA A 1 98 ? -10.343 -6.198 2.824 1.00 94.12 98 ALA A C 1
ATOM 709 O O . ALA A 1 98 ? -9.819 -6.351 1.724 1.00 94.12 98 ALA A O 1
ATOM 710 N N . THR A 1 99 ? -11.015 -5.095 3.147 1.00 94.69 99 THR A N 1
ATOM 711 C CA . THR A 1 99 ? -11.036 -3.876 2.322 1.00 94.69 99 THR A CA 1
ATOM 712 C C . THR A 1 99 ? -10.191 -2.801 2.994 1.00 94.69 99 THR A C 1
ATOM 714 O O . THR A 1 99 ? -10.351 -2.555 4.190 1.00 94.69 99 THR A O 1
ATOM 717 N N . LEU A 1 100 ? -9.292 -2.155 2.250 1.00 94.81 100 LEU A N 1
ATOM 718 C CA . LEU A 1 100 ? -8.449 -1.081 2.769 1.00 94.81 100 LEU A CA 1
ATOM 719 C C . LEU A 1 100 ? -9.036 0.293 2.440 1.00 94.81 100 LEU A C 1
ATOM 721 O O . LEU A 1 100 ? -9.185 0.669 1.278 1.00 94.81 100 LEU A O 1
ATOM 725 N N . ASN A 1 101 ? -9.243 1.100 3.474 1.00 95.25 101 ASN A N 1
ATOM 726 C CA . ASN A 1 101 ? -9.568 2.517 3.385 1.00 95.25 101 ASN A CA 1
ATOM 727 C C . ASN A 1 101 ? -8.315 3.328 3.733 1.00 95.25 101 ASN A C 1
ATOM 729 O O . ASN A 1 101 ? -7.846 3.289 4.866 1.00 95.25 101 ASN A O 1
ATOM 733 N N . LEU A 1 102 ? -7.749 4.064 2.772 1.00 93.94 102 LEU A N 1
ATOM 734 C CA . LEU A 1 102 ? -6.558 4.879 3.032 1.00 93.94 102 LEU A CA 1
ATOM 735 C C . LEU A 1 102 ? -6.936 6.322 3.345 1.00 93.94 102 LEU A C 1
ATOM 737 O O . LEU A 1 102 ? -7.609 6.976 2.547 1.00 93.94 102 LEU A O 1
ATOM 741 N N . VAL A 1 103 ? -6.429 6.828 4.466 1.00 94.88 103 VAL A N 1
ATOM 742 C CA . VAL A 1 103 ? -6.479 8.246 4.825 1.00 94.88 103 VAL A CA 1
ATOM 743 C C . VAL A 1 103 ? -5.136 8.868 4.469 1.00 94.88 103 VAL A C 1
ATOM 745 O O . VAL A 1 103 ? -4.113 8.563 5.079 1.00 94.88 103 VAL A O 1
ATOM 748 N N . LEU A 1 104 ? -5.151 9.706 3.433 1.00 94.00 104 LEU A N 1
ATOM 749 C CA . LEU A 1 104 ? -3.967 10.355 2.883 1.00 94.00 104 LEU A CA 1
ATOM 750 C C . LEU A 1 104 ? -3.788 11.721 3.543 1.00 94.00 104 LEU A C 1
ATOM 752 O O . LEU A 1 104 ? -4.540 12.652 3.254 1.00 94.00 104 LEU A O 1
ATOM 756 N N . ASP A 1 105 ? -2.801 11.832 4.424 1.00 94.44 105 ASP A N 1
ATOM 757 C CA . ASP A 1 105 ? -2.504 13.069 5.142 1.00 94.44 105 ASP A CA 1
ATOM 758 C C . ASP A 1 105 ? -1.182 13.695 4.667 1.00 94.44 105 ASP A C 1
ATOM 760 O O . ASP A 1 105 ? -0.230 12.972 4.352 1.00 94.44 105 ASP A O 1
ATOM 764 N N . PRO A 1 106 ? -1.059 15.035 4.672 1.00 92.81 106 PRO A N 1
ATOM 765 C CA . PRO A 1 106 ? 0.230 15.698 4.505 1.00 92.81 106 PRO A CA 1
ATOM 766 C C . PRO A 1 106 ? 1.224 15.281 5.598 1.00 92.81 106 PRO A C 1
ATOM 768 O O . PRO A 1 106 ? 0.842 15.065 6.753 1.00 92.81 106 PRO A O 1
ATOM 771 N N . ILE A 1 107 ? 2.523 15.259 5.278 1.00 89.25 107 ILE A N 1
ATOM 772 C CA . ILE A 1 107 ? 3.572 14.796 6.211 1.00 89.25 107 ILE A CA 1
ATOM 773 C C . ILE A 1 107 ? 3.560 15.519 7.570 1.00 89.25 107 ILE A C 1
ATOM 775 O O . ILE A 1 107 ? 3.754 14.896 8.613 1.00 89.25 107 ILE A O 1
ATOM 779 N N . GLY A 1 108 ? 3.294 16.829 7.575 1.00 90.19 108 GLY A N 1
ATOM 780 C CA . GLY A 1 108 ? 3.252 17.641 8.795 1.00 90.19 108 GLY A CA 1
ATOM 781 C C . GLY A 1 108 ? 2.022 17.400 9.675 1.00 90.19 108 GLY A C 1
ATOM 782 O O . GLY A 1 108 ? 2.017 17.818 10.830 1.00 90.19 108 GLY A O 1
ATOM 783 N N . GLU A 1 1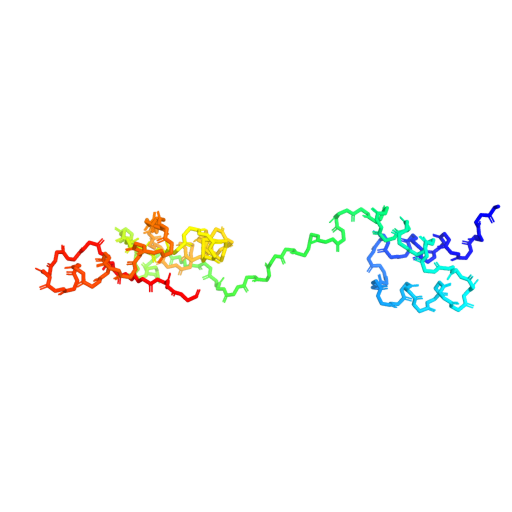09 ? 0.992 16.733 9.151 1.00 92.56 109 GLU A N 1
ATOM 784 C CA . GLU A 1 109 ? -0.286 16.509 9.835 1.00 92.56 109 GLU A CA 1
ATOM 785 C C . GLU A 1 109 ? -0.497 15.058 10.260 1.00 92.56 109 GLU A C 1
ATOM 787 O O . GLU A 1 109 ? -1.157 14.820 11.274 1.00 92.56 109 GLU A O 1
ATOM 792 N N . ALA A 1 110 ? 0.077 14.100 9.525 1.00 92.94 110 ALA A N 1
ATOM 793 C CA . ALA A 1 110 ? -0.133 12.675 9.760 1.00 92.94 110 ALA A CA 1
ATOM 794 C C . ALA A 1 110 ? 0.197 12.277 11.212 1.00 92.94 110 ALA A C 1
ATOM 796 O O . ALA A 1 110 ? -0.648 11.742 11.930 1.00 92.94 110 ALA A O 1
ATOM 797 N N . PHE A 1 111 ? 1.398 12.627 11.688 1.00 93.69 111 PHE A N 1
ATOM 798 C CA . PHE A 1 111 ? 1.836 12.272 13.039 1.00 93.69 111 PHE A CA 1
ATOM 799 C C . PHE A 1 111 ? 1.036 12.975 14.155 1.00 93.69 111 PHE A C 1
ATOM 801 O O . PHE A 1 111 ? 0.580 12.283 15.068 1.00 93.69 111 PHE A O 1
ATOM 808 N N . PRO A 1 112 ? 0.784 14.302 14.107 1.00 94.81 112 PRO A N 1
ATOM 809 C CA . PRO A 1 112 ? -0.121 14.947 15.060 1.00 94.81 112 PRO A CA 1
ATOM 810 C C . PRO A 1 112 ? -1.520 14.320 15.125 1.00 94.81 112 PRO A C 1
ATOM 812 O O . PRO A 1 112 ? -2.054 14.157 16.223 1.00 94.81 112 PRO A O 1
ATOM 815 N N . LYS A 1 113 ? -2.108 13.939 13.982 1.00 94.56 113 LYS A N 1
ATOM 816 C CA . LYS A 1 113 ? -3.420 13.274 13.938 1.00 94.56 113 LYS A CA 1
ATOM 817 C C . LYS A 1 113 ? -3.378 11.895 14.595 1.00 94.56 113 LYS A C 1
ATOM 819 O O . LYS A 1 113 ? -4.245 11.622 15.421 1.00 94.56 113 LYS A O 1
ATOM 824 N N . LEU A 1 114 ? 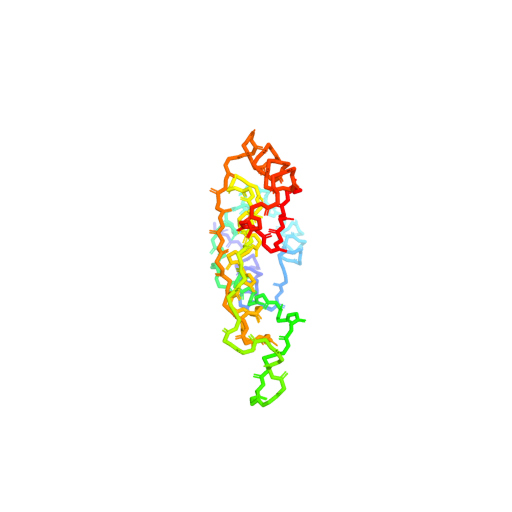-2.353 11.081 14.318 1.00 94.94 114 LEU A N 1
ATOM 825 C CA . LEU A 1 114 ? -2.171 9.781 14.977 1.00 94.94 114 LEU A CA 1
ATOM 826 C C . LEU A 1 114 ? -2.050 9.930 16.500 1.00 94.94 114 LEU A C 1
ATOM 828 O O . LEU A 1 114 ? -2.694 9.204 17.253 1.00 94.94 114 LEU A O 1
ATOM 832 N N . LEU A 1 115 ? -1.235 10.882 16.967 1.00 95.56 115 LEU A N 1
ATOM 833 C CA . LEU A 1 115 ? -1.078 11.131 18.401 1.00 95.56 115 LEU A CA 1
ATOM 834 C C . LEU A 1 115 ? -2.392 11.559 19.051 1.00 95.56 115 LEU A C 1
ATOM 836 O O . LEU A 1 115 ? -2.693 11.125 20.161 1.00 95.56 115 LEU A O 1
ATOM 840 N N . ASN A 1 116 ? -3.173 12.400 18.374 1.00 96.06 116 ASN A N 1
ATOM 841 C CA . ASN A 1 116 ? -4.474 12.817 18.871 1.00 96.06 116 ASN A CA 1
ATOM 842 C C . ASN A 1 116 ? -5.467 11.646 18.919 1.00 96.06 116 ASN A C 1
ATOM 844 O O . ASN A 1 116 ? -6.177 11.499 19.913 1.00 96.06 116 ASN A O 1
ATOM 848 N N . ASP A 1 117 ? -5.490 10.791 17.896 1.00 96.19 117 ASP A N 1
ATOM 849 C CA . ASP A 1 117 ? -6.334 9.594 17.878 1.00 96.19 117 ASP A CA 1
ATOM 850 C C . ASP A 1 117 ? -6.004 8.657 19.050 1.00 96.19 117 ASP A C 1
ATOM 852 O O . ASP A 1 117 ? -6.892 8.265 19.808 1.00 96.19 117 ASP A O 1
ATOM 856 N N . ALA A 1 118 ? -4.712 8.410 19.288 1.00 94.25 118 ALA A N 1
ATOM 857 C CA . ALA A 1 118 ? -4.242 7.592 20.403 1.00 94.25 118 ALA A CA 1
ATOM 858 C C . ALA A 1 118 ? -4.520 8.226 21.778 1.00 94.25 118 ALA A C 1
ATOM 860 O O . ALA A 1 118 ? -4.918 7.535 22.714 1.00 94.25 118 ALA A O 1
ATOM 861 N N . ALA A 1 119 ? -4.318 9.539 21.921 1.00 96.50 119 ALA A N 1
ATOM 862 C CA . ALA A 1 119 ? -4.511 10.243 23.189 1.00 96.50 119 ALA A CA 1
ATOM 863 C C . ALA A 1 119 ? -5.989 10.353 23.586 1.00 96.50 119 ALA A C 1
ATOM 865 O O . ALA A 1 119 ? -6.316 10.347 24.773 1.00 96.50 119 ALA A O 1
ATOM 866 N N . THR A 1 120 ? -6.875 10.476 22.599 1.00 96.25 120 THR A N 1
ATOM 867 C CA . THR A 1 120 ? -8.321 10.595 22.820 1.00 96.25 120 THR A CA 1
ATOM 868 C C . THR A 1 120 ? -9.035 9.247 22.802 1.00 96.25 120 THR A C 1
ATOM 870 O O . THR A 1 120 ? -10.148 9.150 23.316 1.00 96.25 120 THR A O 1
ATOM 873 N N . GLY A 1 121 ? -8.402 8.210 22.245 1.00 94.06 121 GLY A N 1
ATOM 874 C CA . GLY A 1 121 ? -9.016 6.902 22.048 1.00 94.06 121 GLY A CA 1
ATOM 875 C C . GLY A 1 121 ? -10.148 6.940 21.024 1.00 94.06 121 GLY A C 1
ATOM 876 O O . GLY A 1 121 ? -11.114 6.190 21.169 1.00 94.06 121 GLY A O 1
ATOM 877 N N . SER A 1 122 ? -10.074 7.829 20.024 1.00 93.38 122 SER A N 1
ATOM 878 C CA . SER A 1 122 ? -11.126 7.927 19.006 1.00 93.38 122 SER A CA 1
ATOM 879 C C . SER A 1 122 ? -11.164 6.736 18.047 1.00 93.38 122 SER A C 1
ATOM 881 O O . SER A 1 122 ? -12.204 6.530 17.425 1.00 93.38 122 SER A O 1
ATOM 883 N N . ASN A 1 123 ? -10.096 5.928 17.999 1.00 92.94 123 ASN A N 1
ATOM 884 C CA . ASN A 1 123 ? -9.957 4.729 17.165 1.00 92.94 123 ASN A CA 1
ATOM 885 C C . ASN A 1 123 ? -10.321 5.000 15.697 1.00 92.94 123 ASN A C 1
ATOM 887 O O . ASN A 1 123 ? -11.086 4.258 15.086 1.00 92.94 123 ASN A O 1
ATOM 891 N N . GLN A 1 124 ? -9.824 6.110 15.153 1.00 94.62 124 GLN A N 1
ATOM 892 C CA . GLN A 1 124 ? -10.055 6.493 13.761 1.00 94.62 124 GLN A CA 1
ATOM 893 C C . GLN A 1 124 ? -9.178 5.703 12.791 1.00 94.62 124 GLN A C 1
ATOM 895 O O . GLN A 1 124 ? -9.535 5.586 11.620 1.00 94.62 124 GLN A O 1
ATOM 900 N N . PHE A 1 125 ? -8.042 5.179 13.258 1.00 95.88 125 PHE A N 1
ATOM 901 C CA . PHE A 1 125 ? -7.105 4.428 12.431 1.00 95.88 125 PHE A CA 1
ATOM 902 C C . PHE A 1 125 ? -6.810 3.053 13.036 1.00 95.88 125 PHE A C 1
ATOM 904 O O . PHE A 1 125 ? -6.460 2.941 14.210 1.00 95.88 125 PHE A O 1
ATOM 911 N N . ASP A 1 126 ? -6.872 2.013 12.207 1.00 95.12 126 ASP A N 1
ATOM 912 C CA . ASP A 1 126 ? -6.467 0.649 12.566 1.00 95.12 126 ASP A CA 1
ATOM 913 C C . ASP A 1 126 ? -4.948 0.458 12.432 1.00 95.12 126 ASP A C 1
ATOM 915 O O . ASP A 1 126 ? -4.335 -0.351 13.130 1.00 95.12 126 ASP A O 1
ATOM 919 N N . ALA A 1 127 ? -4.322 1.217 11.527 1.00 93.12 127 ALA A N 1
ATOM 920 C CA . ALA A 1 127 ? -2.877 1.262 11.346 1.00 93.12 127 ALA A CA 1
ATOM 921 C C . ALA A 1 127 ? -2.427 2.623 10.798 1.00 93.12 127 ALA A C 1
ATOM 923 O O . ALA A 1 127 ? -3.209 3.374 10.214 1.00 93.12 127 ALA A O 1
ATOM 924 N N . ALA A 1 128 ? -1.136 2.923 10.939 1.00 92.56 128 ALA A N 1
ATOM 925 C CA . ALA A 1 128 ? -0.533 4.124 10.375 1.00 92.56 128 ALA A CA 1
ATOM 926 C C . ALA A 1 128 ? 0.862 3.835 9.806 1.00 92.56 128 ALA A C 1
ATOM 928 O O . ALA A 1 128 ? 1.683 3.179 10.450 1.00 92.56 128 ALA A O 1
ATOM 929 N N . MET A 1 129 ? 1.142 4.351 8.609 1.00 89.00 129 MET A N 1
ATOM 930 C CA . MET A 1 129 ? 2.441 4.257 7.943 1.00 89.00 129 MET A CA 1
ATOM 931 C C . MET A 1 129 ? 2.996 5.665 7.695 1.00 89.00 129 MET A C 1
ATOM 933 O O . MET A 1 129 ? 2.519 6.395 6.827 1.00 89.00 129 MET A O 1
ATOM 937 N N . ILE A 1 130 ? 3.992 6.052 8.496 1.00 83.19 130 ILE A N 1
ATOM 938 C CA . ILE A 1 130 ? 4.473 7.442 8.630 1.00 83.19 130 ILE A CA 1
ATOM 939 C C . ILE A 1 130 ? 6.002 7.533 8.385 1.00 83.19 130 ILE A C 1
ATOM 941 O O . ILE A 1 130 ? 6.679 8.365 8.982 1.00 83.19 130 ILE A O 1
ATOM 945 N N . GLY A 1 131 ? 6.567 6.628 7.570 1.00 64.12 131 GLY A N 1
ATOM 946 C CA . GLY A 1 131 ? 8.017 6.463 7.349 1.00 64.12 131 GLY A CA 1
ATOM 947 C C . GLY A 1 131 ? 8.526 6.984 6.014 1.00 64.12 131 GLY A C 1
ATOM 948 O O . GLY A 1 131 ? 7.811 6.797 5.010 1.00 64.12 131 GLY A O 1
#

Foldseek 3Di:
DPDVQLVVLLVCCLVVVDDLVVSVVSCVVVVHDPVNSVVSVVVRDCVSVPPPPDQPADFDDDVRLVQAPAEFEEEEEQVPGVVVCVNCQVSVCRRRNYHYHYDHDHLVVRVVVVVVCVVVVVPNHPYYDND

Secondary structure (DSSP, 8-state):
---HHHHHHHHHHHTTSS-HHHHHHHHHHTT--HHHHHHHHHHS-GGGG---PPPSSPPP-GGG-TTTT-EEEEEEETTTTHHHHHHHHHHHHHHH--EEEEEEE-HHHHHHHHHHHHHHT----SEEE--

Radius of gyration: 23.41 Å; chains: 1; bounding box: 49×37×64 Å